Protein AF-A0A7L0I1J8-F1 (afdb_monomer_lite)

Secondary structure (DSSP, 8-state):
--HHHHGGGTTTSTTTT--EEEESSTTS---TTTEEEESTHHHHHHHHHHHHTTTHHHHHHHHHHTT-

Organism: Arenaria interpres (NCBI:txid54971)

Sequence (68 aa):
KWRPFCLRFEGLVEDFNYGTLLRLDCSQGYTEENTIFGGIQFFAIEIARNREGCNSVVYGSAKEAASG

pLDDT: mean 92.06, std 5.21, range [64.0, 97.81]

InterPro domains:
  IPR008476 Protein PBDC1, metazoa/fungi [PTHR13410] (1-64)
  IPR021148 Polysaccharide biosynthesis domain [PF04669] (1-59)
  IPR023139 PBDC1-like domain superfamily [G3DSA:1.10.3560.10] (1-61)

Foldseek 3Di:
DCVVVLVVCVVVDPQSVPKDWDFCQLVDDDDPVGIDIDGVVRVVVVVVCVVVVVNVVVVVVVVVVVVD

Structure (mmCIF, N/CA/C/O backbone):
data_AF-A0A7L0I1J8-F1
#
_entry.id   AF-A0A7L0I1J8-F1
#
loop_
_atom_site.group_PDB
_atom_site.id
_atom_site.type_symbol
_atom_site.label_atom_id
_atom_site.label_alt_id
_atom_site.label_comp_id
_atom_site.label_asym_id
_atom_site.label_entity_id
_atom_site.label_seq_id
_atom_site.pdbx_PDB_ins_code
_atom_site.Cartn_x
_atom_site.Cartn_y
_atom_site.Cartn_z
_atom_site.occupancy
_atom_site.B_iso_or_equiv
_atom_site.auth_seq_id
_atom_site.auth_comp_id
_atom_site.auth_asym_id
_atom_site.auth_atom_id
_atom_site.pdbx_PDB_model_num
ATOM 1 N N . LYS A 1 1 ? 7.181 -14.397 -1.123 1.00 82.94 1 LYS A N 1
ATOM 2 C CA . LYS A 1 1 ? 8.470 -13.727 -1.451 1.00 82.94 1 LYS A CA 1
ATOM 3 C C . LYS A 1 1 ? 8.176 -12.539 -2.370 1.00 82.94 1 LYS A C 1
ATOM 5 O O . LYS A 1 1 ? 7.720 -12.781 -3.476 1.00 82.94 1 LYS A O 1
ATOM 10 N N . TRP A 1 2 ? 8.401 -11.296 -1.931 1.00 91.44 2 TRP A N 1
ATOM 11 C CA . TRP A 1 2 ? 7.996 -10.087 -2.675 1.00 91.44 2 TRP A CA 1
ATOM 12 C C . TRP A 1 2 ? 9.018 -9.581 -3.697 1.00 91.44 2 TRP A C 1
ATOM 14 O O . TRP A 1 2 ? 8.630 -9.054 -4.728 1.00 91.44 2 TRP A O 1
ATOM 24 N N . ARG A 1 3 ? 10.318 -9.796 -3.467 1.00 91.94 3 ARG A N 1
ATOM 25 C CA . ARG A 1 3 ? 11.383 -9.228 -4.312 1.00 91.94 3 ARG A CA 1
ATOM 26 C C . ARG A 1 3 ? 11.226 -9.514 -5.821 1.00 91.94 3 ARG A C 1
ATOM 28 O O . ARG A 1 3 ? 11.287 -8.557 -6.583 1.00 91.94 3 ARG A O 1
ATOM 35 N N . PRO A 1 4 ? 10.942 -10.754 -6.278 1.00 95.06 4 PRO A N 1
ATOM 36 C CA . PRO A 1 4 ? 10.736 -11.017 -7.707 1.00 95.06 4 PRO A CA 1
ATOM 37 C C . PRO A 1 4 ? 9.462 -10.392 -8.285 1.00 95.06 4 PRO A C 1
ATOM 39 O O . PRO A 1 4 ? 9.381 -10.199 -9.491 1.00 95.06 4 PRO A O 1
ATOM 42 N N . PHE A 1 5 ? 8.453 -10.127 -7.451 1.00 93.12 5 PHE A N 1
ATOM 43 C CA . PHE A 1 5 ? 7.253 -9.404 -7.865 1.00 93.12 5 PHE A CA 1
ATOM 44 C C . PHE A 1 5 ? 7.574 -7.919 -8.027 1.00 93.12 5 PHE A C 1
ATOM 46 O O . PHE A 1 5 ? 7.291 -7.358 -9.078 1.00 93.12 5 PHE A O 1
ATOM 53 N N . CYS A 1 6 ? 8.227 -7.318 -7.027 1.00 93.75 6 CYS A N 1
ATOM 54 C CA . CYS A 1 6 ? 8.557 -5.898 -7.038 1.00 93.75 6 CYS A CA 1
ATOM 55 C C . CYS A 1 6 ? 9.418 -5.528 -8.250 1.00 93.75 6 CYS A C 1
ATOM 57 O O . CYS A 1 6 ? 9.064 -4.617 -8.985 1.00 93.75 6 CYS A O 1
ATOM 59 N N . LEU A 1 7 ? 10.486 -6.283 -8.522 1.00 94.50 7 LEU A N 1
ATOM 60 C CA . LEU A 1 7 ? 11.419 -5.979 -9.617 1.00 94.50 7 LEU A CA 1
ATOM 61 C C . LEU A 1 7 ? 10.776 -5.954 -11.018 1.00 94.50 7 LEU A C 1
ATOM 63 O O . LEU A 1 7 ? 11.366 -5.409 -11.938 1.00 94.50 7 LEU A O 1
ATOM 67 N N . ARG A 1 8 ? 9.561 -6.491 -11.207 1.00 94.81 8 ARG A N 1
ATOM 68 C CA . ARG A 1 8 ? 8.834 -6.382 -12.490 1.00 94.81 8 ARG A CA 1
ATOM 69 C C . ARG A 1 8 ? 8.346 -4.966 -12.795 1.00 94.81 8 ARG A C 1
ATOM 71 O O . ARG A 1 8 ? 7.968 -4.698 -13.929 1.00 94.81 8 ARG A O 1
ATOM 78 N N . PHE A 1 9 ? 8.297 -4.107 -11.783 1.00 94.44 9 PHE A N 1
ATOM 79 C CA . PHE A 1 9 ? 7.793 -2.739 -11.883 1.00 94.44 9 PHE A CA 1
ATOM 80 C C . PHE A 1 9 ? 8.916 -1.696 -11.884 1.00 94.44 9 PHE A C 1
ATOM 82 O O . PHE A 1 9 ? 8.637 -0.508 -12.040 1.00 94.44 9 PHE A O 1
ATOM 89 N N . GLU A 1 10 ? 10.171 -2.124 -11.732 1.00 93.56 10 GLU A N 1
ATOM 90 C CA . GLU A 1 10 ? 11.339 -1.251 -11.826 1.00 93.56 10 GLU A CA 1
ATOM 91 C C . GLU A 1 10 ? 11.413 -0.636 -13.235 1.00 93.56 10 GLU A C 1
ATOM 93 O O . GLU A 1 10 ? 11.379 -1.349 -14.237 1.00 93.56 10 GLU A O 1
ATOM 98 N N . GLY A 1 11 ? 11.432 0.698 -13.317 1.00 93.06 11 GLY A N 1
ATOM 99 C CA . GLY A 1 11 ? 11.40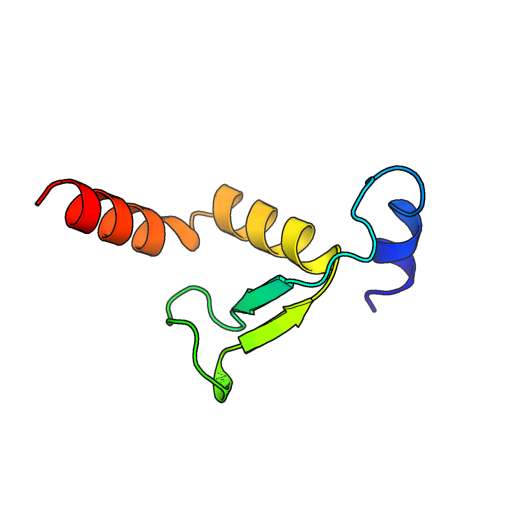8 1.446 -14.583 1.00 93.06 11 GLY A CA 1
ATOM 100 C C . GLY A 1 11 ? 10.037 1.552 -15.269 1.00 93.06 11 GLY A C 1
ATOM 101 O O . GLY A 1 11 ? 9.912 2.303 -16.232 1.00 93.06 11 GLY A O 1
ATOM 102 N N . LEU A 1 12 ? 9.010 0.844 -14.780 1.00 95.06 12 LEU A N 1
ATOM 103 C CA . LEU A 1 12 ? 7.624 0.976 -15.253 1.00 95.06 12 LEU A CA 1
ATOM 104 C C . LEU A 1 12 ? 6.811 1.929 -14.372 1.00 95.06 12 LEU A C 1
ATOM 106 O O . LEU A 1 12 ? 6.000 2.701 -14.876 1.00 95.06 12 LEU A O 1
ATOM 110 N N . VAL A 1 13 ? 7.004 1.846 -13.055 1.00 92.19 13 VAL A N 1
ATOM 111 C CA . VAL A 1 13 ? 6.370 2.741 -12.086 1.00 92.19 13 VAL A CA 1
ATOM 112 C C . VAL A 1 13 ? 7.384 3.804 -11.691 1.00 92.19 13 VAL A C 1
A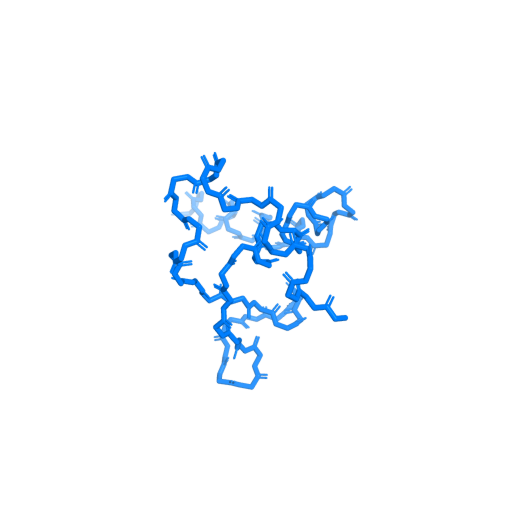TOM 114 O O . VAL A 1 13 ? 8.437 3.474 -11.151 1.00 92.19 13 VAL A O 1
ATOM 117 N N . GLU A 1 14 ? 7.056 5.065 -11.973 1.00 91.00 14 GLU A N 1
ATOM 118 C CA . GLU A 1 14 ? 7.907 6.231 -11.691 1.00 91.00 14 GLU A CA 1
ATOM 119 C C . GLU A 1 14 ? 8.352 6.254 -10.221 1.00 91.00 14 GLU A C 1
ATOM 121 O O . GLU A 1 14 ? 9.541 6.311 -9.915 1.00 91.00 14 GLU A O 1
ATOM 126 N N . ASP A 1 15 ? 7.400 6.030 -9.318 1.00 89.25 15 ASP A N 1
ATOM 127 C CA . ASP A 1 15 ? 7.598 6.044 -7.871 1.00 89.25 15 ASP A CA 1
ATOM 128 C C . ASP A 1 15 ? 7.890 4.654 -7.282 1.00 89.25 15 ASP A C 1
ATOM 130 O O . ASP A 1 15 ? 7.465 4.323 -6.174 1.00 89.25 15 ASP A O 1
ATOM 134 N N . PHE A 1 16 ? 8.616 3.797 -8.007 1.00 88.19 16 PHE A N 1
ATOM 135 C CA . PHE A 1 16 ? 8.883 2.410 -7.593 1.00 88.19 16 PHE A CA 1
ATOM 136 C C . PHE A 1 16 ? 9.457 2.279 -6.165 1.00 88.19 16 PHE A C 1
ATOM 138 O O . PHE A 1 16 ? 9.100 1.352 -5.431 1.00 88.19 16 PHE A O 1
ATOM 145 N N . ASN A 1 17 ? 10.321 3.218 -5.768 1.00 86.88 17 ASN A N 1
ATOM 146 C CA . ASN A 1 17 ? 10.958 3.262 -4.448 1.00 86.88 17 ASN A CA 1
ATOM 147 C C . ASN A 1 17 ? 10.243 4.185 -3.449 1.00 86.88 17 ASN A C 1
ATOM 149 O O . ASN A 1 17 ? 10.744 4.374 -2.339 1.00 86.88 17 ASN A O 1
ATOM 153 N N . TYR A 1 18 ? 9.102 4.774 -3.819 1.00 93.44 18 TYR A N 1
ATOM 154 C CA . TYR A 1 18 ? 8.342 5.604 -2.898 1.00 93.44 18 TYR A CA 1
ATOM 155 C C . TYR A 1 18 ? 7.761 4.746 -1.779 1.00 93.44 18 TYR A C 1
ATOM 157 O O . TYR A 1 18 ? 7.121 3.715 -1.997 1.00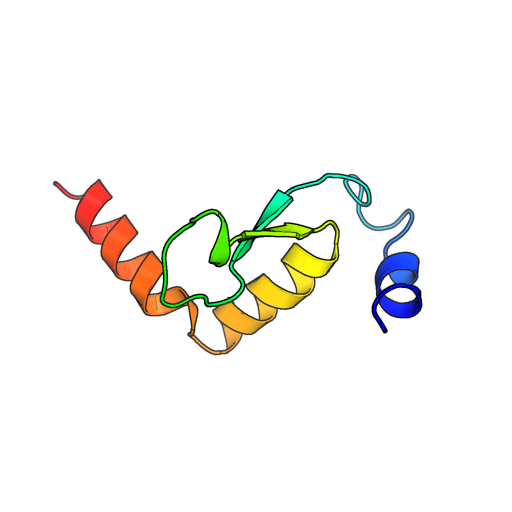 93.44 18 TYR A O 1
ATOM 165 N N . GLY A 1 19 ? 8.030 5.185 -0.561 1.00 93.69 19 GLY A N 1
ATOM 166 C CA . GLY A 1 19 ? 7.601 4.518 0.644 1.00 93.69 19 GLY A CA 1
ATOM 167 C C . GLY A 1 19 ? 6.250 5.004 1.120 1.00 93.69 19 GLY A C 1
ATOM 168 O O . GLY A 1 19 ? 6.034 6.206 1.240 1.00 93.69 19 GLY A O 1
ATOM 169 N N . THR A 1 20 ? 5.365 4.077 1.461 1.00 94.50 20 THR A N 1
ATOM 170 C CA . THR A 1 20 ? 4.051 4.394 2.015 1.00 94.50 20 THR A CA 1
ATOM 171 C C . THR A 1 20 ? 3.712 3.498 3.200 1.00 94.50 20 THR A C 1
ATOM 173 O O . THR A 1 20 ? 4.295 2.427 3.394 1.00 94.50 20 THR A O 1
ATOM 176 N N . LEU A 1 21 ? 2.769 3.956 4.018 1.00 96.31 21 LEU A N 1
ATOM 177 C CA . LEU A 1 21 ? 2.217 3.174 5.114 1.00 96.31 21 LEU A CA 1
ATOM 178 C C . LEU A 1 21 ? 1.172 2.204 4.568 1.00 96.31 21 LEU A C 1
ATOM 180 O O . LEU A 1 21 ? 0.327 2.560 3.749 1.00 96.31 21 LEU A O 1
ATOM 184 N N . LEU A 1 22 ? 1.215 0.971 5.053 1.00 95.88 22 LEU A N 1
ATOM 185 C CA . LEU A 1 22 ? 0.293 -0.086 4.677 1.00 95.88 22 LEU A CA 1
ATOM 186 C C . LEU A 1 22 ? -0.292 -0.720 5.936 1.00 95.88 22 LEU A C 1
ATOM 188 O O . LEU A 1 22 ? 0.445 -1.157 6.821 1.00 95.88 22 LEU A O 1
ATOM 192 N N . ARG A 1 23 ? -1.624 -0.809 5.982 1.00 96.12 23 ARG A N 1
ATOM 193 C CA . ARG A 1 23 ? -2.340 -1.500 7.058 1.00 96.12 23 ARG A CA 1
ATOM 194 C C . ARG A 1 23 ? -2.178 -3.012 6.940 1.00 96.12 23 ARG A C 1
ATOM 196 O O . ARG A 1 23 ? -2.389 -3.555 5.849 1.00 96.12 23 ARG A O 1
ATOM 203 N N . LEU A 1 24 ? -1.879 -3.693 8.041 1.00 95.94 24 LEU A N 1
ATOM 204 C CA . LEU A 1 24 ? -1.851 -5.157 8.111 1.00 95.94 24 LEU A CA 1
ATOM 205 C C . LEU A 1 24 ? -3.274 -5.726 8.034 1.00 95.94 24 LEU A C 1
ATOM 207 O O . LEU A 1 24 ? -3.561 -6.554 7.170 1.00 95.94 24 LEU A O 1
ATOM 211 N N . ASP A 1 25 ? -4.177 -5.187 8.845 1.00 94.38 25 ASP A N 1
ATOM 212 C CA . ASP A 1 25 ? -5.616 -5.428 8.833 1.00 94.38 25 ASP A CA 1
ATOM 213 C C . ASP A 1 25 ? -6.344 -4.188 8.290 1.00 94.38 25 ASP A C 1
ATOM 215 O O . ASP A 1 25 ? -6.240 -3.086 8.834 1.00 94.38 25 ASP A O 1
ATOM 219 N N . CYS A 1 26 ? -7.080 -4.358 7.189 1.00 93.12 26 CYS A N 1
ATOM 220 C CA . CYS A 1 26 ? -7.833 -3.281 6.543 1.00 93.12 26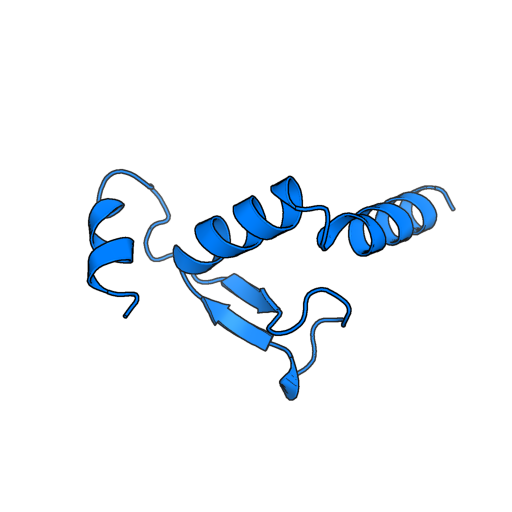 CYS A CA 1
ATOM 221 C C . CYS A 1 26 ? -9.078 -2.839 7.318 1.00 93.12 26 CYS A C 1
ATOM 223 O O . CYS A 1 26 ? -9.585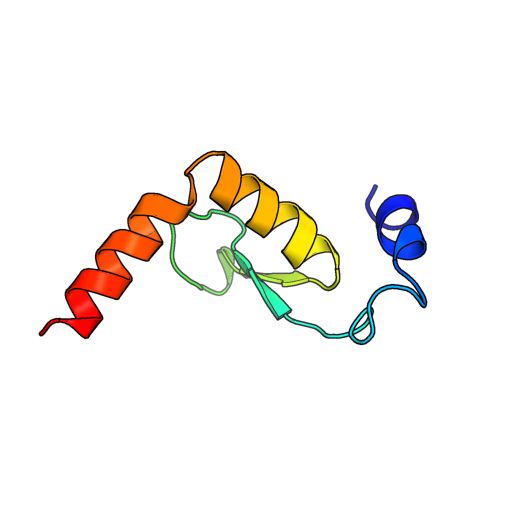 -1.754 7.038 1.00 93.12 26 CYS A O 1
ATOM 225 N N . SER A 1 27 ? -9.567 -3.657 8.252 1.00 89.25 27 SER A N 1
ATOM 226 C CA . SER A 1 27 ? -10.710 -3.321 9.107 1.00 89.25 27 SER A CA 1
ATOM 227 C C . SER A 1 27 ? -10.337 -2.390 10.266 1.00 89.25 27 SER A C 1
ATOM 229 O O . SER A 1 27 ? -11.213 -1.776 10.870 1.00 89.25 27 SER A O 1
ATOM 231 N N . GLN A 1 28 ? -9.040 -2.255 10.555 1.00 90.81 28 GLN A N 1
ATOM 232 C CA . GLN A 1 28 ? -8.506 -1.426 11.631 1.00 90.81 28 GLN A CA 1
ATOM 233 C C . GLN A 1 28 ? -7.858 -0.144 11.087 1.00 90.81 28 GLN A C 1
ATOM 235 O O . GLN A 1 28 ? -7.557 -0.022 9.900 1.00 90.81 28 GLN A O 1
ATOM 240 N N . GLY A 1 29 ? -7.647 0.841 11.963 1.00 91.06 29 GLY A N 1
ATOM 241 C CA . GLY A 1 29 ? -6.962 2.091 11.627 1.00 91.06 29 GLY A CA 1
ATOM 242 C C . GLY A 1 29 ? -5.442 1.938 11.505 1.00 91.06 29 GLY A C 1
ATOM 243 O O . GLY A 1 29 ? -4.886 0.856 11.684 1.00 91.06 29 GLY A O 1
ATOM 244 N N . TYR A 1 30 ? -4.755 3.043 11.216 1.00 93.88 30 TYR A N 1
ATOM 245 C CA . TYR A 1 30 ? -3.297 3.091 11.323 1.00 93.88 30 TYR A CA 1
ATOM 246 C C . TYR A 1 30 ? -2.888 3.177 12.800 1.00 93.88 30 TYR A C 1
ATOM 248 O O . TYR A 1 30 ? -3.138 4.188 13.453 1.00 93.88 30 TYR A O 1
ATOM 256 N N . THR A 1 31 ? -2.262 2.117 13.309 1.00 96.44 31 THR A N 1
ATOM 257 C CA . THR A 1 31 ? -1.613 2.060 14.633 1.00 96.44 31 THR A CA 1
ATOM 258 C C . THR A 1 31 ? -0.200 1.503 14.487 1.00 96.44 31 THR A C 1
ATOM 260 O O . THR A 1 31 ? 0.133 0.978 13.424 1.00 96.44 31 THR A O 1
ATOM 263 N N . GLU A 1 32 ? 0.637 1.598 15.520 1.00 97.25 32 GLU A N 1
ATOM 264 C CA . GLU A 1 32 ? 1.993 1.031 15.486 1.00 97.25 32 GLU A CA 1
ATOM 265 C C . GLU A 1 32 ?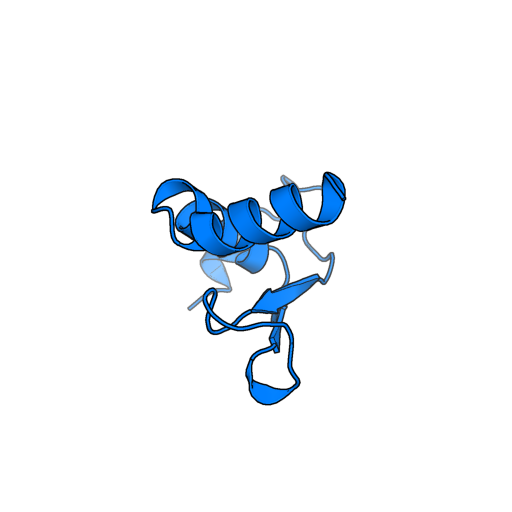 1.968 -0.478 15.184 1.00 97.25 32 GLU A C 1
ATOM 267 O O . GLU A 1 32 ? 2.735 -0.969 14.360 1.00 97.25 32 GLU A O 1
ATOM 272 N N . GLU A 1 33 ? 1.013 -1.200 15.768 1.00 97.81 33 GLU A N 1
ATOM 273 C CA . GLU A 1 33 ? 0.864 -2.650 15.630 1.00 97.81 33 GLU A CA 1
ATOM 274 C C . GLU A 1 33 ? 0.214 -3.058 14.305 1.00 97.81 33 GLU A C 1
ATOM 276 O O . GLU A 1 33 ? 0.428 -4.175 13.836 1.00 97.81 33 GLU A O 1
ATOM 281 N N . ASN A 1 34 ? -0.586 -2.175 13.699 1.00 97.50 34 ASN A N 1
ATOM 282 C CA . ASN A 1 34 ? -1.315 -2.448 12.460 1.00 97.50 34 ASN A CA 1
ATOM 283 C C . ASN A 1 34 ? -0.670 -1.816 11.216 1.00 97.50 34 ASN A C 1
ATOM 285 O O . ASN A 1 34 ? -1.246 -1.884 10.131 1.00 97.50 34 ASN A O 1
ATOM 289 N N . THR A 1 35 ? 0.504 -1.193 11.331 1.00 97.75 35 THR A N 1
ATOM 290 C CA . THR A 1 35 ? 1.109 -0.444 10.221 1.00 97.75 35 THR A CA 1
ATOM 291 C C . THR A 1 35 ? 2.505 -0.942 9.903 1.00 97.75 35 THR A C 1
ATOM 293 O O . THR A 1 35 ? 3.363 -1.049 10.771 1.00 97.75 35 THR A O 1
ATOM 296 N N . ILE A 1 36 ? 2.760 -1.180 8.619 1.00 96.69 36 ILE A N 1
ATOM 297 C CA . ILE A 1 36 ? 4.101 -1.444 8.101 1.00 96.69 36 ILE A CA 1
ATOM 298 C C . ILE A 1 36 ? 4.458 -0.450 7.001 1.00 96.69 36 ILE A C 1
ATOM 300 O O . ILE A 1 36 ? 3.587 0.137 6.361 1.00 96.69 36 ILE A O 1
ATOM 304 N N . PHE A 1 37 ? 5.754 -0.293 6.752 1.00 94.56 37 PHE A N 1
ATOM 305 C CA . PHE A 1 37 ? 6.249 0.441 5.596 1.00 94.56 37 PHE A CA 1
ATOM 306 C C . PHE A 1 37 ? 6.312 -0.481 4.373 1.00 94.56 37 PHE A C 1
ATOM 308 O O . PHE A 1 37 ? 6.882 -1.573 4.439 1.00 94.56 37 PHE A O 1
ATOM 315 N N . GLY A 1 38 ? 5.732 -0.047 3.256 1.00 91.69 38 GLY A N 1
ATOM 316 C CA . GLY A 1 38 ? 5.707 -0.786 1.997 1.00 91.69 38 GLY A CA 1
ATOM 317 C C . GLY A 1 38 ? 6.017 0.116 0.806 1.00 91.69 38 GLY A C 1
ATOM 318 O O . GLY A 1 38 ? 5.695 1.297 0.813 1.00 91.69 38 GLY A O 1
ATOM 319 N N . GLY A 1 39 ? 6.645 -0.450 -0.225 1.00 93.94 39 GLY A N 1
ATOM 320 C CA . GLY A 1 39 ? 6.795 0.203 -1.531 1.00 93.94 39 GLY A CA 1
ATOM 321 C C . GLY A 1 39 ? 5.685 -0.240 -2.482 1.00 93.94 39 GLY A C 1
ATOM 322 O O . GLY A 1 39 ? 4.514 -0.296 -2.114 1.00 93.94 39 GLY A O 1
ATOM 323 N N . ILE A 1 40 ? 6.064 -0.716 -3.669 1.00 94.44 40 ILE A N 1
ATOM 324 C CA . ILE A 1 40 ? 5.155 -1.257 -4.702 1.00 94.44 40 ILE A CA 1
ATOM 325 C C . ILE A 1 40 ? 4.156 -2.332 -4.208 1.00 94.44 40 ILE A C 1
ATOM 327 O O . ILE A 1 40 ? 3.107 -2.556 -4.810 1.00 94.44 40 ILE A O 1
ATOM 331 N N . GLN A 1 41 ? 4.464 -3.000 -3.092 1.00 94.38 41 GLN A N 1
ATOM 332 C CA . GLN A 1 41 ? 3.572 -3.954 -2.423 1.00 94.38 41 GLN A CA 1
ATOM 333 C C . GLN A 1 41 ? 2.242 -3.309 -2.016 1.00 94.38 41 GLN A C 1
ATOM 335 O O . GLN A 1 41 ? 1.213 -3.980 -2.060 1.00 94.38 41 GLN A O 1
ATOM 340 N N . PHE A 1 42 ? 2.259 -2.020 -1.662 1.00 94.75 42 PHE A N 1
ATOM 341 C CA . PHE A 1 42 ? 1.069 -1.246 -1.328 1.00 94.75 42 PHE A CA 1
ATOM 342 C C . PHE A 1 42 ? 0.042 -1.303 -2.453 1.00 94.75 42 PHE A C 1
ATOM 344 O O . PHE A 1 42 ? -1.093 -1.701 -2.215 1.00 94.75 42 PHE A O 1
ATOM 351 N N . PHE A 1 43 ? 0.449 -1.005 -3.692 1.00 94.06 43 PHE A N 1
ATOM 352 C CA . PHE A 1 43 ? -0.465 -1.046 -4.832 1.00 94.06 43 PHE A CA 1
ATOM 353 C C . PHE A 1 43 ? -1.052 -2.438 -5.031 1.00 94.06 43 PHE A C 1
ATOM 355 O O . PHE A 1 43 ? -2.258 -2.570 -5.206 1.00 94.06 43 PHE A O 1
ATOM 362 N N . ALA A 1 44 ? -0.227 -3.484 -4.957 1.00 94.56 44 ALA A N 1
ATOM 363 C CA . ALA A 1 44 ? -0.705 -4.854 -5.118 1.00 94.56 44 ALA A CA 1
ATOM 364 C C . ALA A 1 44 ? -1.802 -5.204 -4.099 1.00 94.56 44 ALA A C 1
ATOM 366 O O . ALA A 1 44 ? -2.835 -5.767 -4.463 1.00 94.56 44 ALA A O 1
ATOM 367 N N . ILE A 1 45 ? -1.581 -4.843 -2.834 1.00 95.50 45 ILE A N 1
ATOM 368 C CA . ILE A 1 45 ? -2.480 -5.172 -1.728 1.00 95.50 45 ILE A CA 1
ATOM 369 C C . ILE A 1 45 ? -3.735 -4.295 -1.758 1.00 95.50 45 ILE A C 1
ATOM 371 O O . ILE A 1 45 ? -4.843 -4.820 -1.675 1.00 95.50 45 ILE A O 1
ATOM 375 N N . GLU A 1 46 ? -3.600 -2.982 -1.936 1.00 95.38 46 GLU A N 1
ATOM 376 C CA . GLU A 1 46 ? -4.741 -2.060 -1.948 1.00 95.38 46 GLU A CA 1
ATOM 377 C C . GLU A 1 46 ? -5.629 -2.235 -3.186 1.00 95.38 46 GLU A C 1
ATOM 379 O O . GLU A 1 46 ? -6.853 -2.153 -3.082 1.00 95.38 46 GLU A O 1
ATOM 384 N N . ILE A 1 47 ? -5.058 -2.566 -4.351 1.00 95.31 47 ILE A N 1
ATOM 385 C CA . ILE A 1 47 ? -5.853 -2.915 -5.538 1.00 95.31 47 ILE A CA 1
ATOM 386 C C . ILE A 1 47 ? -6.674 -4.180 -5.272 1.00 95.31 47 ILE A C 1
ATOM 388 O O . ILE A 1 47 ? -7.859 -4.206 -5.605 1.00 95.31 47 ILE A O 1
ATOM 392 N N . ALA A 1 48 ? -6.082 -5.216 -4.668 1.00 96.62 48 ALA A N 1
ATOM 393 C CA . ALA A 1 48 ? -6.810 -6.436 -4.318 1.00 96.62 48 ALA A CA 1
ATOM 394 C C . ALA A 1 48 ? -7.936 -6.145 -3.312 1.00 96.62 48 ALA A C 1
ATOM 396 O O . ALA A 1 48 ? -9.090 -6.465 -3.587 1.00 96.62 48 ALA A O 1
ATOM 397 N N . ARG A 1 49 ? -7.638 -5.423 -2.223 1.00 96.44 49 ARG A N 1
ATOM 398 C CA . ARG A 1 49 ? -8.625 -5.008 -1.208 1.00 96.44 49 ARG A CA 1
ATOM 399 C C . ARG A 1 49 ? -9.790 -4.222 -1.800 1.00 96.44 49 ARG A C 1
ATOM 401 O O . ARG A 1 49 ? -10.933 -4.441 -1.408 1.00 96.44 49 ARG A O 1
ATOM 408 N N . ASN A 1 50 ? -9.523 -3.322 -2.744 1.00 94.81 50 ASN A N 1
ATOM 409 C CA . ASN A 1 50 ? -10.570 -2.556 -3.417 1.00 94.81 50 ASN A CA 1
ATOM 410 C C . ASN A 1 50 ? -11.437 -3.445 -4.316 1.00 94.81 50 ASN A C 1
ATOM 412 O O . ASN A 1 50 ? -12.657 -3.303 -4.318 1.00 94.81 50 ASN A O 1
ATOM 416 N N . ARG A 1 51 ? -10.826 -4.379 -5.056 1.00 96.19 51 ARG A N 1
ATOM 417 C CA . ARG A 1 51 ? -11.553 -5.316 -5.929 1.00 96.19 51 ARG A CA 1
ATOM 418 C C . ARG A 1 51 ? -12.388 -6.325 -5.142 1.00 96.19 51 ARG A C 1
ATOM 420 O O . ARG A 1 51 ? -13.444 -6.722 -5.620 1.00 96.19 51 ARG A O 1
ATOM 427 N N . GLU A 1 52 ? -11.925 -6.718 -3.961 1.00 96.38 52 GLU A N 1
ATOM 428 C CA . GLU A 1 52 ? -12.600 -7.666 -3.065 1.00 96.38 52 GLU A CA 1
ATOM 429 C C . GLU A 1 52 ? -13.577 -6.987 -2.088 1.00 96.38 52 GLU A C 1
ATOM 431 O O . GLU A 1 52 ? -14.310 -7.667 -1.377 1.00 96.38 52 GLU A O 1
ATOM 436 N N . GLY A 1 53 ? -13.623 -5.650 -2.054 1.00 94.06 53 GLY A N 1
ATOM 437 C CA . GLY A 1 53 ? -14.533 -4.886 -1.192 1.00 94.06 53 GLY A CA 1
ATOM 438 C C . GLY A 1 53 ? -14.086 -4.753 0.269 1.00 94.06 53 GLY A C 1
ATOM 439 O O . GLY A 1 53 ? -14.813 -4.195 1.088 1.00 94.06 53 GLY A O 1
ATOM 440 N N . CYS A 1 54 ? -12.876 -5.192 0.624 1.00 93.12 54 CYS A N 1
ATOM 441 C CA . CYS A 1 54 ? -12.351 -5.093 1.990 1.00 93.12 54 CYS A CA 1
ATOM 442 C C . CYS A 1 54 ? -12.242 -3.641 2.490 1.00 93.12 54 CYS A C 1
ATOM 444 O O . CYS A 1 54 ? -12.374 -3.379 3.682 1.00 93.12 54 CYS A O 1
ATOM 446 N N . ASN A 1 55 ? -12.032 -2.687 1.578 1.00 91.69 55 ASN A N 1
ATOM 447 C CA . ASN A 1 55 ? -11.946 -1.260 1.899 1.00 91.69 55 ASN A CA 1
ATOM 448 C C . ASN A 1 55 ? -13.299 -0.525 1.846 1.00 91.69 55 ASN A C 1
ATOM 450 O O . ASN A 1 55 ? -13.342 0.681 2.091 1.00 91.69 55 ASN A O 1
ATOM 454 N N . SER A 1 56 ? -14.411 -1.205 1.545 1.00 90.19 56 SER A N 1
ATOM 455 C CA . SER A 1 56 ? -15.722 -0.551 1.422 1.00 90.19 56 SER A CA 1
ATOM 456 C C . SER A 1 56 ? -16.177 0.116 2.722 1.00 90.19 56 SER A C 1
ATOM 458 O O . SER A 1 56 ? -16.769 1.192 2.670 1.00 90.19 56 SER A O 1
ATOM 460 N N . VAL A 1 57 ? -15.851 -0.473 3.878 1.00 85.38 57 VAL A N 1
ATOM 461 C CA . VAL A 1 57 ? -16.157 0.106 5.199 1.00 85.38 57 VAL A CA 1
ATOM 462 C C . VAL A 1 57 ? -15.416 1.429 5.390 1.00 85.38 57 VAL A C 1
ATOM 464 O O . VAL A 1 57 ? -16.034 2.442 5.701 1.00 85.38 57 VAL A O 1
ATOM 467 N N . VAL A 1 58 ? -14.108 1.442 5.111 1.00 85.44 58 VAL A N 1
ATOM 468 C CA . VAL A 1 58 ? -13.270 2.647 5.208 1.00 85.44 58 VAL A CA 1
ATOM 469 C C . VAL A 1 58 ? -13.776 3.741 4.267 1.00 85.44 58 VAL A C 1
ATOM 471 O O . VAL A 1 58 ? -13.861 4.903 4.660 1.00 85.44 58 VAL A O 1
ATOM 474 N N . TYR A 1 59 ? -14.153 3.377 3.039 1.00 86.19 59 TYR A N 1
ATOM 475 C CA . TYR A 1 59 ? -14.729 4.314 2.075 1.00 86.19 59 TYR A CA 1
ATOM 476 C C . TYR A 1 59 ? -16.051 4.919 2.568 1.00 86.19 59 TYR A C 1
ATOM 478 O O . TYR A 1 59 ? -16.244 6.130 2.460 1.00 86.19 59 TYR A O 1
ATOM 486 N N . GLY A 1 60 ? -16.943 4.095 3.130 1.00 87.31 60 GLY A N 1
ATOM 487 C CA . GLY A 1 60 ? -18.213 4.544 3.701 1.00 87.31 60 GLY A CA 1
ATOM 488 C C . GLY A 1 60 ? -18.007 5.554 4.827 1.00 87.31 60 GLY A C 1
ATOM 489 O O . GLY A 1 60 ? -18.499 6.677 4.735 1.00 87.31 60 GLY A O 1
ATOM 490 N N . SER A 1 61 ? -17.192 5.202 5.823 1.00 85.62 61 SER A N 1
ATOM 491 C CA . SER A 1 61 ? -16.899 6.083 6.960 1.00 85.62 61 SER A CA 1
ATOM 492 C C . SER A 1 61 ? -16.225 7.391 6.537 1.00 85.62 61 SER A C 1
ATOM 494 O O . SER A 1 61 ? -16.562 8.453 7.053 1.00 85.62 61 SER A O 1
ATOM 496 N N . ALA A 1 62 ? -15.301 7.348 5.570 1.00 85.62 62 ALA A N 1
ATOM 497 C CA . ALA A 1 62 ? -14.657 8.555 5.050 1.00 85.62 62 ALA A CA 1
ATOM 498 C C . ALA A 1 62 ? -15.648 9.469 4.309 1.00 85.62 62 ALA A C 1
ATOM 500 O O . ALA A 1 62 ? -15.578 10.691 4.435 1.00 85.62 62 ALA A O 1
ATOM 501 N N . LYS A 1 63 ? -16.584 8.887 3.550 1.00 89.00 63 LYS A N 1
ATOM 502 C CA . LYS A 1 63 ? -17.624 9.634 2.836 1.00 89.00 63 LYS A CA 1
ATOM 503 C C . LYS A 1 63 ? -18.608 10.297 3.799 1.00 89.00 63 LYS A C 1
ATOM 505 O O . LYS A 1 63 ? -18.968 11.448 3.576 1.00 89.00 63 LYS A O 1
ATOM 510 N N . GLU A 1 64 ? -19.012 9.594 4.855 1.00 88.44 64 GLU A N 1
ATOM 511 C CA . GLU A 1 64 ? -19.859 10.145 5.919 1.00 88.44 64 GLU A CA 1
ATOM 512 C C . GLU A 1 64 ? -19.164 11.316 6.623 1.00 88.44 64 GLU A C 1
ATOM 514 O O . GLU A 1 64 ? -19.738 12.401 6.708 1.00 88.44 64 GLU A O 1
ATOM 519 N N . ALA A 1 65 ? -17.901 11.140 7.026 1.00 85.94 65 ALA A N 1
ATOM 520 C CA . ALA A 1 65 ? -17.110 12.188 7.670 1.00 85.94 65 ALA A CA 1
ATOM 521 C C . ALA A 1 65 ? -16.913 13.436 6.791 1.00 85.94 65 ALA A C 1
ATOM 523 O O . ALA A 1 65 ? -16.850 14.539 7.315 1.00 85.94 65 ALA A O 1
ATOM 524 N N . ALA A 1 66 ? -16.828 13.279 5.467 1.00 84.19 66 ALA A N 1
ATOM 525 C CA . ALA A 1 66 ? -16.705 14.397 4.529 1.00 84.19 66 ALA A CA 1
ATOM 526 C C . ALA A 1 66 ? -18.035 15.121 4.240 1.00 84.19 66 ALA A C 1
ATOM 528 O O . ALA A 1 66 ? -18.031 16.172 3.601 1.00 84.19 66 ALA A O 1
ATOM 529 N N . SER A 1 67 ? -19.167 14.534 4.639 1.00 81.56 67 SER A N 1
ATOM 530 C CA . SER A 1 67 ? -20.512 15.070 4.388 1.00 81.56 67 SER A CA 1
ATOM 531 C C . SER A 1 67 ? -21.134 15.814 5.576 1.00 81.56 67 SER A C 1
ATOM 533 O O . SER A 1 67 ? -22.209 16.393 5.411 1.00 81.56 67 SER A O 1
ATOM 535 N N . GLY A 1 68 ? -20.478 15.794 6.740 1.00 64.00 68 GLY A N 1
ATOM 536 C CA . GLY A 1 68 ? -20.818 16.599 7.919 1.00 64.00 68 GLY A CA 1
ATOM 537 C C . GLY A 1 68 ? -19.907 17.810 8.052 1.00 64.00 68 GLY A C 1
ATOM 538 O O . GLY A 1 68 ? -20.402 18.837 8.562 1.00 64.00 68 GLY A O 1
#

Radius of gyration: 13.93 Å; chains: 1; bounding box: 32×30×31 Å